Protein AF-A0A5B7KD34-F1 (afdb_monomer_lite)

Radius of gyration: 24.79 Å; chains: 1; bounding box: 54×29×55 Å

Sequence (102 aa):
MGPSKLYMQEKSIIMTLVGEALSNREIGRKLRSEAAVRGIKKAAAVLGTGAAPERKKGTGRKRKTQPRTDKLLEREVKKDPFITAKELKEAQHDVLREVSHI

Foldseek 3Di:
DPPDPDDPVLLVVLVVVVVVVDDLCVNCVVRNHSVNSVVSVVVDVVQDPPGDPPDPPPPDDLPDQDPVLVVVLVVVCVVPVPDDPVNSCVVPVVSCVVNPPD

Secondary structure (DSSP, 8-state):
-------HHHHHHHHHHHHTT--HHHHHHHHS-HHHHHHHHHHHHHH-TT-------------PPPHHHHHHHHHHHHH-TT--HHHHHHHTHHHHTTT---

Organism: Portunus trituberculatus (NCBI:txid210409)

pLDDT: mean 72.68, std 12.76, range [33.22, 88.5]

Structure (mmCIF, N/CA/C/O backbone):
data_AF-A0A5B7KD34-F1
#
_entry.id   AF-A0A5B7KD34-F1
#
loop_
_atom_site.group_PDB
_atom_site.id
_atom_site.type_symbol
_atom_site.label_atom_id
_atom_site.label_alt_id
_atom_site.label_comp_id
_atom_site.label_asym_id
_atom_site.label_entity_id
_atom_site.label_seq_id
_atom_site.pdbx_PDB_ins_code
_atom_site.Cartn_x
_atom_site.Cartn_y
_atom_site.Cartn_z
_atom_site.occupancy
_atom_site.B_iso_or_equiv
_atom_site.auth_seq_id
_atom_site.auth_comp_id
_atom_site.auth_asym_id
_atom_site.auth_atom_id
_atom_site.pdbx_PDB_model_num
ATOM 1 N N . MET A 1 1 ? 6.378 -12.579 -0.944 1.00 35.41 1 MET A N 1
ATOM 2 C CA . MET A 1 1 ? 7.640 -11.815 -1.051 1.00 35.41 1 MET A CA 1
ATOM 3 C C . MET A 1 1 ? 7.317 -10.442 -1.622 1.00 35.41 1 MET A C 1
ATOM 5 O O . MET A 1 1 ? 6.770 -10.379 -2.714 1.00 35.41 1 MET A O 1
ATOM 9 N N . GLY A 1 2 ? 7.533 -9.364 -0.862 1.00 33.22 2 GLY A N 1
ATOM 10 C CA . GLY A 1 2 ? 7.312 -7.999 -1.361 1.00 33.22 2 GLY A CA 1
ATOM 11 C C . GLY A 1 2 ? 8.317 -7.637 -2.463 1.00 33.22 2 GLY A C 1
ATOM 12 O O . GLY A 1 2 ? 9.349 -8.303 -2.563 1.00 33.22 2 GLY A O 1
ATOM 13 N N . PRO A 1 3 ? 8.046 -6.613 -3.293 1.00 49.41 3 PRO A N 1
ATOM 14 C CA . PRO A 1 3 ? 8.988 -6.195 -4.321 1.00 49.41 3 PRO A CA 1
ATOM 15 C C . PRO A 1 3 ? 10.298 -5.795 -3.643 1.00 49.41 3 PRO A C 1
ATOM 17 O O . PRO A 1 3 ? 10.350 -4.826 -2.883 1.00 49.41 3 PRO A O 1
ATOM 20 N N . SER A 1 4 ? 11.352 -6.573 -3.887 1.00 53.09 4 SER A N 1
ATOM 21 C CA . SER A 1 4 ? 12.710 -6.253 -3.466 1.0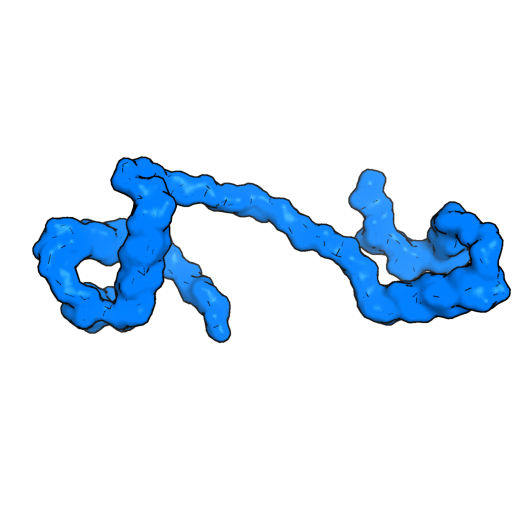0 53.09 4 SER A CA 1
ATOM 22 C C . SER A 1 4 ? 13.021 -4.828 -3.917 1.00 53.09 4 SER A C 1
ATOM 24 O O . SER A 1 4 ? 12.926 -4.527 -5.111 1.00 53.09 4 SER A O 1
ATOM 26 N N . LYS A 1 5 ? 13.331 -3.941 -2.962 1.00 57.03 5 LYS A N 1
ATOM 27 C CA . LYS A 1 5 ? 13.756 -2.561 -3.225 1.00 57.03 5 LYS A CA 1
ATOM 28 C C . LYS A 1 5 ? 15.063 -2.602 -4.022 1.00 57.03 5 LYS A C 1
ATOM 30 O O . LYS A 1 5 ? 16.139 -2.576 -3.445 1.00 57.03 5 LYS A O 1
ATOM 35 N N . LEU A 1 6 ? 14.957 -2.701 -5.343 1.00 62.03 6 LEU A N 1
ATOM 36 C CA . LEU A 1 6 ? 16.068 -2.471 -6.259 1.00 62.03 6 LEU A CA 1
ATOM 37 C C . LEU A 1 6 ? 16.519 -1.021 -6.104 1.00 62.03 6 LEU A C 1
ATOM 39 O O . LEU A 1 6 ? 15.680 -0.106 -6.139 1.00 62.03 6 LEU A O 1
ATOM 43 N N . TYR A 1 7 ? 17.822 -0.830 -5.929 1.00 68.94 7 TYR A N 1
ATOM 44 C CA . TYR A 1 7 ? 18.412 0.498 -5.847 1.00 68.94 7 TYR A CA 1
ATOM 45 C C . TYR A 1 7 ? 18.257 1.202 -7.204 1.00 68.94 7 TYR A C 1
ATOM 47 O O . TYR A 1 7 ? 18.240 0.556 -8.252 1.00 68.94 7 TYR A O 1
ATOM 55 N N . MET A 1 8 ? 18.084 2.528 -7.214 1.00 69.38 8 MET A N 1
ATOM 56 C CA . MET A 1 8 ? 17.804 3.269 -8.458 1.00 69.38 8 MET A CA 1
ATOM 57 C C . MET A 1 8 ? 18.897 3.062 -9.518 1.00 69.38 8 MET A C 1
ATOM 59 O O . MET A 1 8 ? 18.568 2.959 -10.695 1.00 69.38 8 MET A O 1
ATOM 63 N N . GLN A 1 9 ? 20.158 2.915 -9.096 1.00 72.75 9 GLN A N 1
ATOM 64 C CA . GLN A 1 9 ? 21.282 2.640 -9.998 1.00 72.75 9 GLN A CA 1
ATOM 65 C C . GLN A 1 9 ? 21.187 1.257 -10.657 1.00 72.75 9 GLN A C 1
ATOM 67 O O . GLN A 1 9 ? 21.445 1.122 -11.847 1.00 72.75 9 GLN A O 1
ATOM 72 N N . GLU A 1 10 ? 20.756 0.222 -9.926 1.00 72.88 10 GLU A N 1
ATOM 73 C CA . GLU A 1 10 ? 20.569 -1.114 -10.515 1.00 72.88 10 GLU A CA 1
ATOM 74 C C . GLU A 1 10 ? 19.493 -1.072 -11.611 1.00 72.88 10 GLU A C 1
ATOM 76 O O . GLU A 1 10 ? 19.633 -1.700 -12.658 1.00 72.88 10 GLU A O 1
ATOM 81 N N . LYS A 1 11 ? 18.426 -0.289 -11.403 1.00 75.12 11 LYS A N 1
ATOM 82 C CA . LYS A 1 11 ? 17.361 -0.122 -12.401 1.00 75.12 11 LYS A CA 1
ATOM 83 C C . LYS A 1 11 ? 17.843 0.624 -13.642 1.00 75.12 11 LYS A C 1
ATOM 85 O O . LYS A 1 11 ? 17.472 0.218 -14.739 1.00 75.12 11 LYS A O 1
ATOM 90 N N . SER A 1 12 ? 18.645 1.680 -13.488 1.00 75.44 12 SER A N 1
ATOM 91 C CA . SER A 1 12 ? 19.177 2.421 -14.638 1.00 75.44 12 SER A CA 1
ATOM 92 C C . SER A 1 12 ? 20.123 1.557 -15.466 1.00 75.44 12 SER A C 1
ATOM 94 O O . SER A 1 12 ? 19.958 1.502 -16.677 1.00 75.44 12 SER A O 1
ATOM 96 N N . ILE A 1 13 ? 21.022 0.802 -14.823 1.00 80.56 13 ILE A N 1
ATOM 97 C CA . ILE A 1 13 ? 21.939 -0.115 -15.519 1.00 80.56 13 ILE A CA 1
ATOM 98 C C . ILE A 1 13 ? 21.151 -1.175 -16.300 1.00 80.56 13 ILE A C 1
ATOM 100 O O . ILE A 1 13 ? 21.441 -1.420 -17.468 1.00 80.56 13 ILE A O 1
ATOM 104 N N . ILE A 1 14 ? 20.113 -1.768 -15.697 1.00 80.94 14 ILE A N 1
ATOM 105 C CA . ILE A 1 14 ? 19.251 -2.739 -16.390 1.00 80.94 14 ILE A CA 1
ATOM 106 C C . ILE A 1 14 ? 18.600 -2.107 -17.624 1.00 80.94 14 ILE A C 1
ATOM 108 O O . ILE A 1 14 ? 18.570 -2.741 -18.672 1.00 80.94 14 ILE A O 1
ATOM 112 N N . MET A 1 15 ? 18.105 -0.873 -17.532 1.00 79.19 15 MET A N 1
ATOM 113 C CA . MET A 1 15 ? 17.470 -0.193 -18.667 1.00 79.19 15 MET A CA 1
ATOM 114 C C . MET A 1 15 ? 18.465 0.154 -19.784 1.00 79.19 15 MET A C 1
ATOM 116 O O . MET A 1 15 ? 18.110 0.014 -20.952 1.00 79.19 15 MET A O 1
ATOM 120 N N . THR A 1 16 ? 19.708 0.518 -19.452 1.00 82.88 16 THR A N 1
ATOM 121 C CA . THR A 1 16 ? 20.778 0.730 -20.442 1.00 82.88 16 THR A CA 1
ATOM 122 C C . THR A 1 16 ? 21.091 -0.557 -21.204 1.00 82.88 16 THR A C 1
ATOM 124 O O . THR A 1 16 ? 21.032 -0.571 -22.430 1.00 82.88 16 THR A O 1
ATOM 127 N N . LEU A 1 17 ? 21.300 -1.669 -20.491 1.00 81.69 17 LEU A N 1
ATOM 128 C CA . LEU A 1 17 ? 21.583 -2.976 -21.106 1.00 81.69 17 LEU A CA 1
ATOM 129 C C . LEU A 1 17 ? 20.412 -3.485 -21.963 1.00 81.69 17 LEU A C 1
ATOM 131 O O . LEU A 1 17 ? 20.599 -4.211 -22.935 1.00 81.69 17 LEU A O 1
ATOM 135 N N . VAL A 1 18 ? 19.182 -3.106 -21.612 1.00 80.31 18 VAL A N 1
ATOM 136 C CA . VAL A 1 18 ? 17.999 -3.382 -22.434 1.00 80.31 18 VAL A CA 1
ATOM 137 C C . VAL A 1 18 ? 18.005 -2.573 -23.733 1.00 80.31 18 VAL A C 1
ATOM 139 O O . VAL A 1 18 ? 17.605 -3.116 -24.761 1.00 80.31 18 VAL A O 1
ATOM 142 N N . GLY A 1 19 ? 18.451 -1.314 -23.697 1.00 76.56 19 GLY A N 1
ATOM 143 C CA . GLY A 1 19 ? 18.639 -0.479 -24.889 1.00 76.56 19 GLY A CA 1
ATOM 144 C C . GLY A 1 19 ? 19.735 -1.004 -25.820 1.00 76.56 19 GLY A C 1
ATOM 145 O O . GLY A 1 19 ? 19.597 -0.916 -27.034 1.00 76.56 19 GLY A O 1
ATOM 146 N N . GLU A 1 20 ? 20.759 -1.649 -25.261 1.00 83.69 20 GLU A N 1
ATOM 147 C CA . GLU A 1 20 ? 21.822 -2.366 -25.987 1.00 83.69 20 GLU A CA 1
ATOM 148 C C . GLU A 1 20 ? 21.381 -3.744 -26.532 1.00 83.69 20 GLU A C 1
ATOM 150 O O . GLU A 1 20 ? 22.204 -4.527 -27.001 1.00 83.69 20 GLU A O 1
ATOM 155 N N . ALA A 1 21 ? 20.082 -4.062 -26.471 1.00 79.19 21 ALA A N 1
ATOM 156 C CA . ALA A 1 21 ? 19.470 -5.295 -26.977 1.00 79.19 21 ALA A CA 1
ATOM 157 C C . ALA A 1 21 ? 19.960 -6.614 -26.334 1.00 79.19 21 ALA A C 1
ATOM 159 O O . ALA A 1 21 ? 19.741 -7.692 -26.891 1.00 79.19 21 ALA A O 1
ATOM 160 N N . LEU A 1 22 ? 20.546 -6.572 -25.130 1.00 82.88 22 LEU A N 1
ATOM 161 C CA . LEU A 1 22 ? 20.921 -7.785 -24.392 1.00 82.88 22 LEU A CA 1
ATOM 162 C C . LEU A 1 22 ? 19.697 -8.602 -23.953 1.00 82.88 22 LEU A C 1
ATOM 164 O O . LEU A 1 22 ? 18.628 -8.071 -23.615 1.00 82.88 22 LEU A O 1
ATOM 168 N N . SER A 1 23 ? 19.863 -9.926 -23.889 1.00 83.31 23 SER A N 1
ATOM 169 C CA . SER A 1 23 ? 18.778 -10.810 -23.467 1.00 83.31 23 SER A CA 1
ATOM 170 C C . SER A 1 23 ? 18.495 -10.680 -21.964 1.00 83.31 23 SER A C 1
ATOM 172 O O . SER A 1 23 ? 19.389 -10.507 -21.133 1.00 83.31 23 SER A O 1
ATOM 174 N N . ASN A 1 24 ? 17.227 -10.839 -21.567 1.00 81.88 24 ASN A N 1
ATOM 175 C CA . ASN A 1 24 ? 16.831 -10.768 -20.151 1.00 81.88 24 ASN A CA 1
ATOM 176 C C . ASN A 1 24 ? 17.581 -11.792 -19.281 1.00 81.88 24 ASN A C 1
ATOM 178 O O . ASN A 1 24 ? 17.808 -11.551 -18.095 1.00 81.88 24 ASN A O 1
ATOM 182 N N . ARG A 1 25 ? 17.954 -12.935 -19.872 1.00 82.69 25 ARG A N 1
ATOM 183 C CA . ARG A 1 25 ? 18.696 -14.008 -19.209 1.00 82.69 25 ARG A CA 1
ATOM 184 C C . A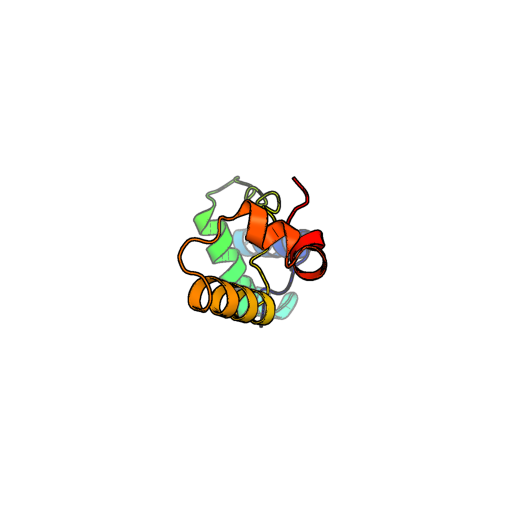RG A 1 25 ? 20.137 -13.593 -18.918 1.00 82.69 25 ARG A C 1
ATOM 186 O O . ARG A 1 25 ? 20.627 -13.854 -17.823 1.00 82.69 25 ARG A O 1
ATOM 193 N N . GLU A 1 26 ? 20.796 -12.920 -19.857 1.00 82.75 26 GLU A N 1
ATOM 194 C CA . GLU A 1 26 ? 22.165 -12.416 -19.685 1.00 82.75 26 GLU A CA 1
ATOM 195 C C . GLU A 1 26 ? 22.224 -11.264 -18.684 1.00 82.75 26 GLU A C 1
ATOM 197 O O . GLU A 1 26 ? 23.058 -11.280 -17.780 1.00 82.75 26 GLU A O 1
ATOM 202 N N . ILE A 1 27 ? 21.294 -10.310 -18.780 1.00 83.25 27 ILE A N 1
ATOM 203 C CA . ILE A 1 27 ? 21.173 -9.205 -17.815 1.00 83.25 27 ILE A CA 1
ATOM 204 C C . ILE A 1 27 ? 20.867 -9.763 -16.419 1.00 83.25 27 ILE A C 1
ATOM 206 O O . ILE A 1 27 ? 21.468 -9.353 -15.426 1.00 83.25 27 ILE A O 1
ATOM 210 N N . GLY A 1 28 ? 19.966 -10.748 -16.349 1.00 81.31 28 GLY A N 1
ATOM 211 C CA . GLY A 1 28 ? 19.637 -11.465 -15.124 1.00 81.31 28 GLY A CA 1
ATOM 212 C C . GLY A 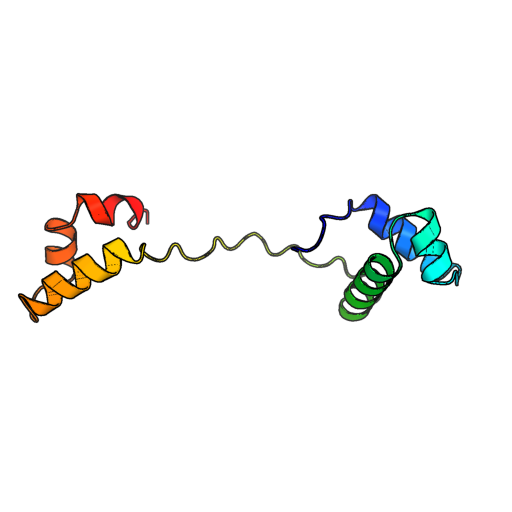1 28 ? 20.869 -12.111 -14.496 1.00 81.31 28 GLY A C 1
ATOM 213 O O . GLY A 1 28 ? 21.112 -11.880 -13.321 1.00 81.31 28 GLY A O 1
ATOM 214 N N . ARG A 1 29 ? 21.682 -12.839 -15.275 1.00 82.81 29 ARG A N 1
ATOM 215 C CA . ARG A 1 29 ? 22.931 -13.456 -14.790 1.00 82.81 29 ARG A CA 1
ATOM 216 C C . ARG A 1 29 ? 23.963 -12.437 -14.304 1.00 82.81 29 ARG A C 1
ATOM 218 O O . ARG A 1 29 ? 24.655 -12.723 -13.337 1.00 82.81 29 ARG A O 1
ATOM 225 N N . LYS A 1 30 ? 24.082 -11.284 -14.969 1.00 78.62 30 LYS A N 1
ATOM 226 C CA . LYS A 1 30 ? 25.085 -10.258 -14.631 1.00 78.62 30 LYS A CA 1
ATOM 227 C C . LYS A 1 30 ? 24.726 -9.435 -13.395 1.00 78.62 30 LYS A C 1
ATOM 229 O O . LYS A 1 30 ? 25.627 -8.972 -12.709 1.00 78.62 30 LYS A O 1
ATOM 234 N N . LEU A 1 31 ? 23.436 -9.219 -13.134 1.00 76.12 31 LEU A N 1
ATOM 235 C CA . LEU A 1 31 ? 22.998 -8.267 -12.107 1.00 76.12 31 LEU A CA 1
ATOM 236 C C . LEU A 1 31 ? 22.146 -8.900 -11.006 1.00 76.12 31 LEU A C 1
ATOM 238 O O . LEU A 1 31 ? 22.366 -8.623 -9.831 1.00 76.12 31 LEU A O 1
ATOM 242 N N . ARG A 1 32 ? 21.139 -9.707 -11.361 1.00 74.00 32 ARG A N 1
ATOM 243 C CA . ARG A 1 32 ? 20.113 -10.198 -10.423 1.00 74.00 32 ARG A CA 1
ATOM 244 C C . ARG A 1 32 ? 19.516 -11.528 -10.895 1.00 74.00 32 ARG A C 1
ATOM 246 O O . ARG A 1 32 ? 20.086 -12.594 -10.713 1.00 74.00 32 ARG A O 1
ATOM 253 N N . SER A 1 33 ? 18.307 -11.465 -11.444 1.00 81.06 33 SER A N 1
ATOM 254 C CA . SER A 1 33 ? 17.508 -12.596 -11.881 1.00 81.06 33 SER A CA 1
ATOM 255 C C . SER A 1 33 ? 16.659 -12.161 -13.063 1.00 81.06 33 SER A C 1
ATOM 257 O O . SER A 1 33 ? 16.274 -10.995 -13.187 1.00 81.06 33 SER A O 1
ATOM 259 N N . GLU A 1 34 ? 16.335 -13.108 -13.934 1.00 82.06 34 GLU A N 1
ATOM 260 C CA . GLU A 1 34 ? 15.531 -12.829 -15.122 1.00 82.06 34 GLU A CA 1
ATOM 261 C C . GLU A 1 34 ? 14.146 -12.259 -14.763 1.00 82.06 34 GLU A C 1
ATOM 263 O O . GLU A 1 34 ? 13.651 -11.337 -15.414 1.00 82.06 34 GLU A O 1
ATOM 268 N N . ALA A 1 35 ? 13.540 -12.756 -13.680 1.00 80.81 35 ALA A N 1
ATOM 269 C CA . ALA A 1 35 ? 12.250 -12.279 -13.188 1.00 80.81 35 ALA A CA 1
ATOM 270 C C . ALA A 1 35 ? 12.294 -10.798 -12.771 1.00 80.81 35 ALA A C 1
ATOM 272 O O . ALA A 1 35 ? 11.360 -10.048 -13.064 1.00 80.81 35 ALA A O 1
ATOM 273 N N . ALA A 1 36 ? 13.389 -10.353 -12.143 1.00 79.12 36 ALA A N 1
ATOM 274 C CA . ALA A 1 36 ? 13.572 -8.953 -11.768 1.00 79.12 36 ALA A CA 1
ATOM 275 C C . ALA A 1 36 ? 13.687 -8.046 -13.004 1.00 79.12 36 ALA A C 1
ATOM 277 O O . ALA A 1 36 ? 13.032 -7.004 -13.063 1.00 79.12 36 ALA A O 1
ATOM 278 N N . VAL A 1 37 ? 14.443 -8.471 -14.022 1.00 81.75 37 VAL A N 1
ATOM 279 C CA . VAL A 1 37 ? 14.589 -7.739 -15.293 1.00 81.75 37 VAL A CA 1
ATOM 280 C C . VAL A 1 37 ? 13.242 -7.607 -16.010 1.00 81.75 37 VAL A C 1
ATOM 282 O O . VAL A 1 37 ? 12.869 -6.509 -16.426 1.00 81.75 37 VAL A O 1
ATOM 285 N N . ARG A 1 38 ? 12.461 -8.696 -16.091 1.00 81.69 38 ARG A N 1
ATOM 286 C CA . ARG A 1 38 ? 11.100 -8.672 -16.661 1.00 81.69 38 ARG A CA 1
ATOM 287 C C . ARG A 1 38 ? 10.181 -7.710 -15.900 1.00 81.69 38 ARG A C 1
ATOM 289 O O . ARG A 1 38 ? 9.432 -6.964 -16.528 1.00 81.69 38 ARG A O 1
ATOM 296 N N . GLY A 1 39 ? 10.255 -7.695 -14.567 1.00 80.31 39 GLY A N 1
ATOM 297 C CA . GLY A 1 39 ? 9.486 -6.774 -13.726 1.00 80.31 39 GLY A CA 1
ATOM 298 C C . GLY A 1 39 ? 9.821 -5.302 -13.983 1.00 80.31 39 GLY A C 1
ATOM 299 O O . GLY A 1 39 ? 8.913 -4.480 -14.099 1.00 80.31 39 GLY A O 1
ATOM 300 N N . ILE A 1 40 ? 11.108 -4.976 -14.139 1.00 79.75 40 ILE A N 1
ATOM 301 C CA . ILE A 1 40 ? 11.571 -3.613 -14.450 1.00 79.75 40 ILE A CA 1
ATOM 302 C C . ILE A 1 40 ? 11.129 -3.193 -15.853 1.00 79.75 40 ILE A C 1
ATOM 304 O O . ILE A 1 40 ? 10.558 -2.115 -15.995 1.00 79.75 40 ILE A O 1
ATOM 308 N N . LYS A 1 41 ? 11.307 -4.053 -16.867 1.00 78.44 41 LYS A N 1
ATOM 309 C CA . LYS A 1 41 ? 10.825 -3.797 -18.237 1.00 78.44 41 LYS A CA 1
ATOM 310 C C . LYS A 1 41 ? 9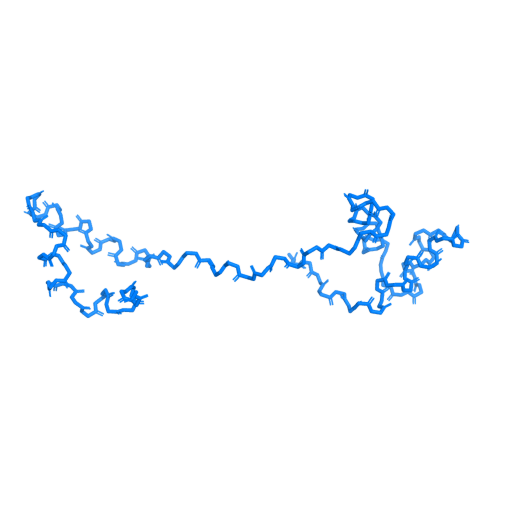.333 -3.487 -18.263 1.00 78.44 41 LYS A C 1
ATOM 312 O O . LYS A 1 41 ? 8.913 -2.516 -18.882 1.00 78.44 41 LYS A O 1
ATOM 317 N N . LYS A 1 42 ? 8.533 -4.297 -17.566 1.00 81.12 42 LYS A N 1
ATOM 318 C CA . LYS A 1 42 ? 7.078 -4.126 -17.512 1.00 81.12 42 LYS A CA 1
ATOM 319 C C . LYS A 1 42 ? 6.692 -2.823 -16.811 1.00 81.12 42 LYS A C 1
ATOM 321 O O . LYS A 1 42 ? 5.814 -2.119 -17.291 1.00 81.12 42 LYS A O 1
ATOM 326 N N . ALA A 1 43 ? 7.373 -2.480 -15.717 1.00 73.75 43 ALA A N 1
ATOM 327 C CA . ALA A 1 43 ? 7.161 -1.213 -15.025 1.00 73.75 43 ALA A CA 1
ATOM 328 C C . ALA A 1 43 ? 7.532 -0.005 -15.902 1.00 73.75 43 ALA A C 1
ATOM 330 O O . ALA A 1 43 ? 6.804 0.980 -15.907 1.00 73.75 43 ALA A O 1
ATOM 331 N N . ALA A 1 44 ? 8.623 -0.089 -16.666 1.00 72.00 44 ALA A N 1
ATOM 332 C CA . ALA A 1 44 ? 9.039 0.970 -17.577 1.00 72.00 44 ALA A CA 1
ATOM 333 C C . ALA A 1 44 ? 8.105 1.131 -18.785 1.00 72.00 44 ALA A C 1
ATOM 335 O O . ALA A 1 44 ? 7.801 2.254 -19.171 1.00 72.00 44 ALA A O 1
ATOM 336 N N . ALA A 1 45 ? 7.600 0.027 -19.345 1.00 72.50 45 ALA A N 1
ATOM 337 C CA . ALA A 1 45 ? 6.645 0.062 -20.453 1.00 72.50 45 ALA A CA 1
ATOM 338 C C . ALA A 1 45 ? 5.335 0.776 -20.077 1.00 72.50 45 ALA A C 1
ATOM 340 O O . ALA A 1 45 ? 4.755 1.473 -20.900 1.00 72.50 45 ALA A O 1
ATOM 341 N N . VAL A 1 46 ? 4.894 0.641 -18.821 1.00 70.94 46 VAL A N 1
ATOM 342 C CA . VAL A 1 46 ? 3.696 1.319 -18.296 1.00 70.94 46 VAL A CA 1
ATOM 343 C C . VAL A 1 46 ? 3.902 2.831 -18.136 1.00 70.94 46 VAL A C 1
ATOM 345 O O . VAL A 1 46 ? 2.930 3.577 -18.157 1.00 70.94 46 VAL A O 1
ATOM 348 N N . LEU A 1 47 ? 5.144 3.293 -17.973 1.00 63.38 47 LEU A N 1
ATOM 349 C CA . LEU A 1 47 ? 5.452 4.699 -17.695 1.00 63.38 47 LEU A CA 1
ATOM 350 C C . LEU A 1 47 ? 5.647 5.545 -18.962 1.00 63.38 47 LEU A C 1
ATOM 352 O O . LEU A 1 47 ? 5.481 6.756 -18.901 1.00 63.38 47 LEU A O 1
ATOM 356 N N . GLY A 1 48 ? 5.935 4.932 -20.112 1.00 57.44 48 GLY A N 1
ATOM 357 C CA . GLY A 1 48 ? 6.306 5.659 -21.328 1.00 57.44 48 GLY A CA 1
ATOM 358 C C . GLY A 1 48 ? 7.757 6.159 -21.288 1.00 57.44 48 GLY A C 1
ATOM 359 O O . GLY A 1 48 ? 8.369 6.316 -20.228 1.00 57.44 48 GLY A O 1
ATOM 360 N N . THR A 1 49 ? 8.354 6.367 -22.462 1.00 56.97 49 THR A N 1
ATOM 361 C CA . THR A 1 49 ? 9.746 6.823 -22.595 1.00 56.97 49 THR A CA 1
ATOM 362 C C . THR A 1 49 ? 9.928 8.206 -21.966 1.00 56.97 49 THR A C 1
ATOM 364 O O . THR A 1 49 ? 9.352 9.179 -22.439 1.00 56.97 49 THR A O 1
ATOM 367 N N . GLY A 1 50 ? 10.742 8.291 -20.907 1.00 55.66 50 GLY A N 1
ATOM 368 C CA . GLY A 1 50 ? 11.122 9.552 -20.254 1.00 55.66 50 GLY A CA 1
ATOM 369 C C . GLY A 1 50 ? 10.337 9.916 -18.988 1.00 55.66 50 GLY A C 1
ATOM 370 O O . GLY A 1 50 ? 10.707 10.876 -18.316 1.00 55.66 50 GLY A O 1
ATOM 371 N N . ALA A 1 51 ? 9.309 9.155 -18.604 1.00 57.00 51 ALA A N 1
ATOM 372 C CA . ALA A 1 51 ? 8.551 9.454 -17.392 1.00 57.00 51 ALA A CA 1
ATOM 373 C C . ALA A 1 51 ? 9.172 8.781 -16.157 1.00 57.00 51 ALA A C 1
ATOM 375 O O . ALA A 1 51 ? 9.199 7.553 -16.024 1.00 57.00 51 ALA A O 1
ATOM 376 N N . ALA A 1 52 ? 9.648 9.588 -15.207 1.00 56.94 52 ALA A N 1
ATOM 377 C CA . ALA A 1 52 ? 9.922 9.101 -13.863 1.00 56.94 52 ALA A CA 1
ATOM 378 C C . ALA A 1 52 ? 8.577 8.835 -13.161 1.00 56.94 52 ALA A C 1
ATOM 380 O O . ALA A 1 52 ? 7.731 9.729 -13.134 1.00 56.94 52 ALA A O 1
ATOM 381 N N . PRO A 1 53 ? 8.349 7.641 -12.577 1.00 59.25 53 PRO A N 1
ATOM 382 C CA . PRO A 1 53 ? 7.118 7.392 -11.848 1.00 59.25 53 PRO A CA 1
ATOM 383 C C . PRO A 1 53 ? 7.056 8.356 -10.672 1.00 59.25 53 PRO A C 1
ATOM 385 O O . PRO A 1 53 ? 7.967 8.362 -9.835 1.00 59.25 53 PRO A O 1
ATOM 388 N N . GLU A 1 54 ? 5.973 9.128 -10.575 1.00 61.94 54 GLU A N 1
ATOM 389 C CA . GLU A 1 54 ? 5.675 9.855 -9.351 1.00 61.94 54 GLU A CA 1
ATOM 390 C C . GLU A 1 54 ? 5.667 8.841 -8.207 1.00 61.94 54 GLU A C 1
ATOM 392 O O . GLU A 1 54 ? 4.840 7.923 -8.134 1.00 61.94 54 GLU A O 1
ATOM 397 N N . ARG A 1 55 ? 6.644 8.966 -7.305 1.00 61.78 55 ARG A N 1
ATOM 398 C CA . ARG A 1 55 ? 6.585 8.246 -6.041 1.00 61.78 55 ARG A CA 1
ATOM 399 C C . ARG A 1 55 ? 5.321 8.745 -5.371 1.00 61.78 55 ARG A C 1
ATOM 401 O O . ARG A 1 55 ? 5.275 9.916 -5.004 1.00 61.78 55 ARG A O 1
ATOM 408 N N . LYS A 1 56 ? 4.321 7.873 -5.198 1.00 60.72 56 LYS A N 1
ATOM 409 C CA . LYS A 1 56 ? 3.189 8.170 -4.315 1.00 60.72 56 LYS A CA 1
ATOM 410 C C . LYS A 1 56 ? 3.778 8.726 -3.020 1.00 60.72 56 LYS A C 1
ATOM 412 O O . LYS A 1 56 ? 4.419 7.976 -2.279 1.00 60.72 56 LYS A O 1
ATOM 417 N N . LYS A 1 57 ? 3.602 10.034 -2.773 1.00 57.47 57 LYS A N 1
ATOM 418 C CA . LYS A 1 57 ? 3.801 10.614 -1.442 1.00 57.47 57 LYS A CA 1
ATOM 419 C C . LYS A 1 57 ? 2.969 9.733 -0.538 1.00 57.47 57 LYS A C 1
ATOM 421 O O . LYS A 1 57 ? 1.788 9.552 -0.823 1.00 57.47 57 LYS A O 1
ATOM 426 N N . GLY A 1 58 ? 3.614 9.071 0.419 1.00 51.84 58 GLY A N 1
ATOM 427 C CA . GLY A 1 58 ? 2.977 8.041 1.221 1.00 51.84 58 GLY A CA 1
ATOM 428 C C . GLY A 1 58 ? 1.722 8.609 1.859 1.00 51.84 58 GLY A C 1
ATOM 429 O O . GLY A 1 58 ? 1.799 9.282 2.879 1.00 51.84 58 GLY A O 1
ATOM 430 N N . THR A 1 59 ? 0.564 8.359 1.255 1.00 52.75 59 THR A N 1
ATOM 431 C CA . THR A 1 59 ? -0.707 8.558 1.918 1.00 52.75 59 THR A CA 1
ATOM 432 C C . THR A 1 59 ? -0.744 7.443 2.937 1.00 52.75 59 THR A C 1
ATOM 434 O O . THR A 1 59 ? -0.896 6.268 2.594 1.00 52.75 59 THR A O 1
ATOM 437 N N . GLY A 1 60 ? -0.435 7.804 4.185 1.00 57.31 60 GLY A N 1
ATOM 438 C CA . GLY A 1 60 ? -0.458 6.877 5.301 1.00 57.31 60 GLY A CA 1
ATOM 439 C C . GLY A 1 60 ? -1.727 6.040 5.213 1.00 57.31 60 GLY A C 1
ATOM 440 O O . GLY A 1 60 ? -2.812 6.559 4.938 1.00 57.31 60 GLY A O 1
ATOM 441 N N . ARG A 1 61 ? -1.584 4.723 5.373 1.00 52.25 61 ARG A N 1
ATOM 442 C CA . ARG A 1 61 ? -2.735 3.826 5.456 1.00 52.25 61 ARG A CA 1
ATOM 443 C C . ARG A 1 61 ? -3.679 4.426 6.495 1.00 52.25 61 ARG A C 1
ATOM 445 O O . ARG A 1 61 ? -3.230 4.666 7.614 1.00 52.25 61 ARG A O 1
ATOM 452 N N . LYS A 1 62 ? -4.946 4.682 6.130 1.00 59.81 62 LYS A N 1
ATOM 453 C CA . LYS A 1 62 ? -5.975 5.090 7.100 1.00 59.81 62 LYS A CA 1
ATOM 454 C C . LYS A 1 62 ? -5.835 4.157 8.301 1.00 59.81 62 LYS A C 1
ATOM 456 O O . LYS A 1 62 ? -5.937 2.938 8.120 1.00 59.81 62 LYS A O 1
ATOM 461 N N . ARG A 1 63 ? -5.496 4.707 9.472 1.00 64.50 63 ARG A N 1
ATOM 462 C CA . ARG A 1 63 ? -5.381 3.933 10.708 1.00 64.50 63 ARG A CA 1
ATOM 463 C C . ARG A 1 63 ? -6.793 3.484 11.043 1.00 64.50 63 ARG A C 1
ATOM 465 O O . ARG A 1 63 ? -7.571 4.236 11.612 1.00 64.50 63 ARG A O 1
ATOM 472 N N . LYS A 1 64 ? -7.160 2.300 10.558 1.00 68.31 64 LYS A N 1
ATOM 473 C CA . LYS A 1 64 ? -8.356 1.628 11.042 1.00 68.31 64 LYS A CA 1
ATOM 474 C C . LYS A 1 64 ? -8.133 1.348 12.525 1.00 68.31 64 LYS A C 1
ATOM 476 O O . LYS A 1 64 ? -7.000 1.092 12.941 1.00 68.31 64 LYS A O 1
ATOM 481 N N . THR A 1 65 ? -9.206 1.414 13.288 1.00 68.31 65 THR A N 1
ATOM 482 C CA . THR A 1 65 ? -9.276 0.854 14.633 1.00 68.31 65 THR A CA 1
ATOM 483 C C . THR A 1 65 ? -8.819 -0.609 14.607 1.00 68.31 65 THR A C 1
ATOM 485 O O . THR A 1 65 ? -8.903 -1.304 13.588 1.00 68.31 65 THR A O 1
ATOM 488 N N . GLN A 1 66 ? -8.233 -1.068 15.711 1.00 76.06 66 GLN A N 1
ATOM 489 C CA . GLN A 1 66 ? -7.845 -2.469 15.842 1.00 76.06 66 GLN A CA 1
ATOM 490 C C . GLN A 1 66 ? -9.114 -3.329 15.970 1.00 76.06 66 GLN A C 1
ATOM 492 O O . GLN A 1 66 ? -10.072 -2.883 16.600 1.00 76.06 66 GLN A O 1
ATOM 497 N N . PRO A 1 67 ? -9.118 -4.594 15.505 1.00 79.00 67 PRO A N 1
ATOM 498 C CA . PRO A 1 67 ? -10.287 -5.474 15.627 1.00 79.00 67 PRO A CA 1
ATOM 499 C C . PRO A 1 67 ? -10.803 -5.642 17.066 1.00 79.00 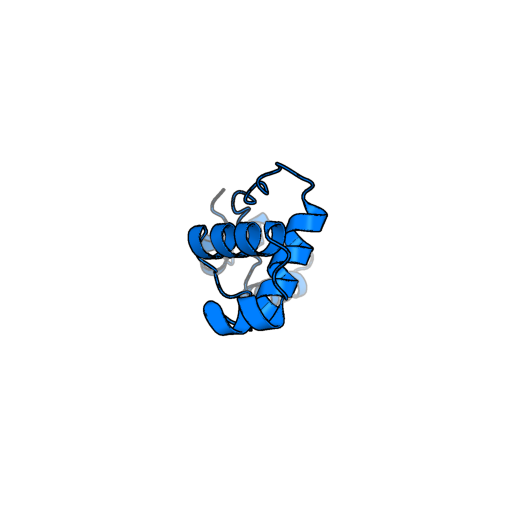67 PRO A C 1
ATOM 501 O O . PRO A 1 67 ? -11.975 -5.931 17.289 1.00 79.00 67 PRO A O 1
ATOM 504 N N . ARG A 1 68 ? -9.923 -5.480 18.064 1.00 79.50 68 ARG A N 1
ATOM 505 C CA . ARG A 1 68 ? -10.298 -5.491 19.484 1.00 79.50 68 ARG A CA 1
ATOM 506 C C . ARG A 1 68 ? -11.123 -4.260 19.867 1.00 79.50 68 ARG A C 1
ATOM 508 O O . ARG A 1 68 ? -12.095 -4.410 20.598 1.00 79.50 68 ARG A O 1
ATOM 515 N N . THR A 1 69 ? -10.741 -3.087 19.371 1.00 79.56 69 THR A N 1
ATOM 516 C CA . THR A 1 69 ? -11.459 -1.824 19.574 1.00 79.56 69 THR A CA 1
ATOM 517 C C . THR A 1 69 ? -12.834 -1.883 18.920 1.00 79.56 69 THR A C 1
ATOM 519 O O . THR A 1 69 ? -13.821 -1.571 19.575 1.00 79.56 69 THR A O 1
ATOM 522 N N . ASP A 1 70 ? -12.919 -2.393 17.689 1.00 82.00 70 ASP A N 1
ATOM 523 C CA . ASP A 1 70 ? -14.196 -2.538 16.976 1.00 8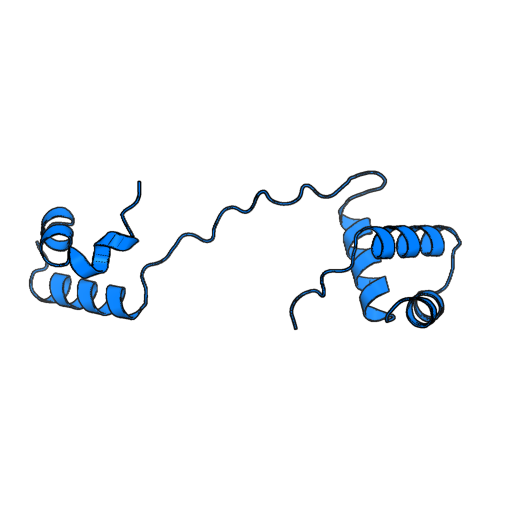2.00 70 ASP A CA 1
ATOM 524 C C . ASP A 1 70 ? -15.183 -3.416 17.755 1.00 82.00 70 ASP A C 1
ATOM 526 O O . ASP A 1 70 ? -16.325 -3.027 17.978 1.00 82.00 70 ASP A O 1
ATOM 530 N N . LYS A 1 71 ? -14.721 -4.560 18.277 1.00 85.06 71 LYS A N 1
ATOM 531 C CA . LYS A 1 71 ? -15.554 -5.453 19.101 1.00 85.06 71 LYS A CA 1
ATOM 532 C C . LYS A 1 71 ? -16.030 -4.819 20.408 1.00 85.06 71 LYS A C 1
ATOM 534 O O . LYS A 1 71 ? -17.066 -5.234 20.925 1.00 85.06 71 LYS A O 1
ATOM 539 N N . LEU A 1 72 ? -15.266 -3.893 20.987 1.00 84.19 72 LEU A N 1
ATOM 540 C CA . LEU A 1 72 ? -15.676 -3.174 22.195 1.00 84.19 72 LEU A CA 1
ATOM 541 C C . LEU A 1 72 ? -16.773 -2.161 21.862 1.00 84.19 72 LEU A C 1
ATOM 543 O O . LEU A 1 72 ? -17.826 -2.203 22.491 1.00 84.19 72 LEU A O 1
ATOM 547 N N . LEU A 1 73 ? -16.575 -1.358 20.814 1.00 83.69 73 LEU A N 1
ATOM 548 C CA . LEU A 1 73 ? -17.567 -0.385 20.349 1.00 83.69 73 LEU A CA 1
ATOM 549 C C . LEU A 1 73 ? -18.878 -1.062 19.936 1.00 83.69 73 LEU A C 1
ATOM 551 O O . LEU A 1 73 ? -19.956 -0.630 20.333 1.00 83.69 73 LEU A O 1
ATOM 555 N N . GLU A 1 74 ? -18.801 -2.181 19.212 1.00 85.94 74 GLU A N 1
ATOM 556 C CA . GLU A 1 74 ? -19.985 -2.966 18.849 1.00 85.94 74 GLU A CA 1
ATOM 557 C C . GLU A 1 74 ? -20.764 -3.461 20.072 1.00 85.94 74 GLU A C 1
ATOM 559 O O . GLU A 1 74 ? -21.989 -3.560 20.023 1.00 85.94 74 GLU A O 1
ATOM 564 N N . ARG A 1 75 ? -20.082 -3.804 21.172 1.00 86.88 75 ARG A N 1
ATOM 565 C CA . ARG A 1 75 ? -20.750 -4.246 22.404 1.00 86.88 75 ARG A CA 1
ATOM 566 C C . ARG A 1 75 ? -21.460 -3.100 23.105 1.00 86.88 75 ARG A C 1
ATOM 568 O O . ARG A 1 75 ? -22.519 -3.338 23.671 1.00 86.88 75 ARG A O 1
ATOM 575 N N . GLU A 1 76 ? -20.891 -1.904 23.095 1.00 84.38 76 GLU A N 1
ATOM 576 C CA . GLU A 1 76 ? -21.510 -0.732 23.720 1.00 84.38 76 GLU A CA 1
ATOM 577 C C . GLU A 1 76 ? -22.739 -0.272 22.949 1.00 84.38 76 GLU A C 1
ATOM 579 O O . GLU A 1 76 ? -23.802 -0.148 23.545 1.00 84.38 76 GLU A O 1
ATOM 584 N N . VAL A 1 77 ? -22.641 -0.183 21.621 1.00 85.44 77 VAL A N 1
ATOM 585 C CA . VAL A 1 77 ? -23.791 0.129 20.754 1.00 85.44 77 VAL A CA 1
ATOM 586 C C . VAL A 1 77 ? -24.887 -0.938 20.863 1.00 85.44 77 VAL A C 1
ATOM 588 O O . VAL A 1 77 ? -26.072 -0.639 20.771 1.00 85.44 77 VAL A O 1
ATOM 591 N N . LYS A 1 78 ? -24.526 -2.208 21.090 1.00 88.12 78 LYS A N 1
ATOM 592 C CA . LYS A 1 78 ? -25.518 -3.266 21.344 1.00 88.12 78 LYS A CA 1
ATOM 593 C C . LYS A 1 78 ? -26.196 -3.156 22.709 1.00 88.12 78 LYS A C 1
ATOM 595 O O . LYS A 1 78 ? -27.312 -3.648 22.846 1.00 88.12 78 LYS A O 1
ATOM 600 N N . LYS A 1 79 ? -25.523 -2.593 23.715 1.00 88.19 79 LYS A N 1
ATOM 601 C CA . LYS A 1 79 ? -26.095 -2.384 25.054 1.00 88.19 79 LYS A CA 1
ATOM 602 C C . LYS A 1 79 ? -27.017 -1.172 25.076 1.00 88.19 79 LYS A C 1
ATOM 604 O O . LYS A 1 79 ? -28.082 -1.253 25.675 1.00 88.19 79 LYS A O 1
ATOM 609 N N . ASP A 1 80 ? -26.607 -0.096 24.417 1.00 87.38 80 ASP A N 1
ATOM 610 C CA . ASP A 1 80 ? -27.406 1.108 24.242 1.00 87.38 80 ASP A CA 1
ATOM 611 C C . ASP A 1 80 ? -27.389 1.533 22.765 1.00 87.38 80 ASP A C 1
ATOM 613 O O . ASP A 1 80 ? -26.419 2.138 22.303 1.00 87.38 80 ASP A O 1
ATOM 617 N N . PRO A 1 81 ? -28.451 1.219 22.004 1.00 85.81 81 PRO A N 1
ATOM 618 C CA . PRO A 1 81 ? -28.546 1.576 20.591 1.00 85.81 81 PRO A CA 1
ATOM 619 C C . PRO A 1 81 ? -28.642 3.082 20.324 1.00 85.81 81 PRO A C 1
ATOM 621 O O . PRO A 1 81 ? -28.451 3.497 19.180 1.00 85.81 81 PRO A O 1
ATOM 624 N N . PHE A 1 82 ? -28.967 3.890 21.338 1.00 88.50 82 PHE A N 1
ATOM 625 C CA . PHE A 1 82 ? -29.153 5.336 21.204 1.00 88.50 82 PHE A CA 1
ATOM 626 C C . PHE A 1 82 ? -27.925 6.139 21.624 1.00 88.50 82 PHE A C 1
ATOM 628 O O . PHE A 1 82 ? -27.926 7.363 21.475 1.00 88.50 82 PHE A O 1
ATOM 635 N N . ILE A 1 83 ? -26.875 5.464 22.100 1.00 86.38 83 ILE A N 1
ATOM 636 C CA . ILE A 1 83 ? -25.644 6.118 22.519 1.00 86.38 83 ILE A CA 1
ATOM 637 C C . ILE A 1 83 ? -25.047 6.936 21.372 1.00 86.38 83 ILE A C 1
ATOM 639 O O . ILE A 1 83 ? -24.897 6.482 20.230 1.00 86.38 83 ILE A O 1
ATOM 643 N N . THR A 1 84 ? -24.690 8.178 21.670 1.00 85.38 84 THR A N 1
ATOM 644 C CA . THR A 1 84 ? -24.084 9.056 20.677 1.00 85.38 84 THR A CA 1
ATOM 645 C C . THR A 1 84 ? -22.591 8.772 20.538 1.00 85.38 84 THR A C 1
ATOM 647 O O . THR A 1 84 ? -21.907 8.308 21.450 1.00 85.38 84 THR A O 1
ATOM 650 N N . ALA A 1 85 ? -22.021 9.121 19.384 1.00 81.19 85 ALA A N 1
ATOM 651 C CA . ALA A 1 85 ? -20.585 8.966 19.153 1.00 81.19 85 ALA A CA 1
ATOM 652 C C . ALA A 1 85 ? -19.711 9.798 20.117 1.00 81.19 85 ALA A C 1
ATOM 654 O O . ALA A 1 85 ? -18.527 9.498 20.269 1.00 81.19 85 ALA A O 1
ATOM 655 N N . LYS A 1 86 ? -20.263 10.856 20.734 1.00 83.00 86 LYS A N 1
ATOM 656 C CA . LYS A 1 86 ? -19.566 11.651 21.757 1.00 83.00 86 LYS A CA 1
ATOM 657 C C . LYS A 1 86 ? -19.491 10.887 23.076 1.00 83.00 86 LYS A C 1
ATOM 659 O O . LYS A 1 86 ? -18.398 10.712 23.597 1.00 83.00 86 LYS A O 1
ATOM 664 N N . GLU A 1 87 ? -20.615 10.345 23.526 1.00 82.56 87 GLU A N 1
ATOM 665 C CA . GLU A 1 87 ? -20.698 9.548 24.756 1.00 82.56 87 GLU A CA 1
ATOM 666 C C . GLU A 1 87 ? -19.847 8.274 24.662 1.00 82.56 87 GLU A C 1
ATOM 668 O O . GLU A 1 87 ? -19.109 7.961 25.589 1.00 82.56 87 GLU A O 1
ATOM 673 N N . LEU A 1 88 ? -19.838 7.593 23.507 1.00 83.00 88 LEU A N 1
ATOM 674 C CA . LEU A 1 88 ? -18.937 6.455 23.258 1.00 83.00 88 LEU A CA 1
ATOM 675 C C . LEU A 1 88 ? -17.455 6.836 23.361 1.00 83.00 88 LEU A C 1
ATOM 677 O O . LEU A 1 88 ? -16.635 6.062 23.853 1.00 83.00 88 LEU A O 1
ATOM 681 N N . LYS A 1 89 ? -17.089 8.030 22.882 1.00 80.75 89 LYS A N 1
ATOM 682 C CA . LYS A 1 89 ? -15.709 8.524 22.970 1.00 80.75 89 LYS A CA 1
ATOM 683 C C . LYS A 1 89 ? -15.301 8.856 24.395 1.00 80.75 89 LYS A C 1
ATOM 685 O O . LYS A 1 89 ? -14.150 8.622 24.743 1.00 80.75 89 LYS A O 1
ATOM 690 N N . GLU A 1 90 ? -16.214 9.394 25.190 1.00 81.56 90 GLU A N 1
ATOM 691 C CA . GLU A 1 90 ? -15.976 9.686 26.603 1.00 81.56 90 GLU A CA 1
ATOM 692 C C . GLU A 1 90 ? -15.890 8.393 27.424 1.00 81.56 90 GLU A C 1
ATOM 694 O O . GLU A 1 90 ? -14.956 8.227 28.206 1.00 81.56 90 GLU A O 1
ATOM 699 N N . ALA A 1 91 ? -16.785 7.431 27.176 1.00 79.25 91 ALA A N 1
ATOM 700 C CA . ALA A 1 91 ? -16.805 6.138 27.861 1.00 79.25 91 ALA A CA 1
ATOM 701 C C . ALA A 1 91 ? -15.573 5.268 27.549 1.00 79.25 91 ALA A C 1
ATOM 703 O O . ALA A 1 91 ? -15.060 4.580 28.431 1.00 79.25 91 ALA A O 1
ATOM 704 N N . GLN A 1 92 ? -15.077 5.314 26.307 1.00 78.25 92 GLN A N 1
ATOM 705 C CA . GLN A 1 92 ? -13.914 4.544 25.841 1.00 78.25 92 GLN A CA 1
ATOM 706 C C . GLN A 1 92 ? -12.727 5.442 25.475 1.00 78.25 92 GLN A C 1
ATOM 708 O O . GLN A 1 92 ? -11.989 5.166 24.520 1.00 78.25 92 GLN A O 1
ATOM 713 N N . HIS A 1 93 ? -12.523 6.514 26.246 1.00 74.56 93 HIS A N 1
ATOM 714 C CA . HIS A 1 93 ? -11.480 7.508 25.989 1.00 74.56 93 HIS A CA 1
ATOM 715 C C . HIS A 1 93 ? -10.084 6.876 25.882 1.00 74.56 93 HIS A C 1
ATOM 717 O O . HIS A 1 93 ? -9.353 7.154 24.933 1.00 74.56 93 HIS A O 1
ATOM 723 N N . ASP A 1 94 ? -9.737 5.948 26.778 1.00 73.56 94 ASP A N 1
ATOM 724 C CA . ASP A 1 94 ? -8.421 5.293 26.791 1.00 73.56 94 ASP A CA 1
ATOM 725 C C . ASP A 1 94 ? -8.155 4.433 25.548 1.00 73.56 94 ASP A C 1
ATOM 727 O O . ASP A 1 94 ? -7.021 4.344 25.077 1.00 73.56 94 ASP A O 1
ATOM 731 N N . VAL A 1 95 ? -9.200 3.828 24.979 1.00 72.50 95 VAL A N 1
ATOM 732 C CA . VAL A 1 95 ? -9.098 2.964 23.792 1.00 72.50 95 VAL A CA 1
ATOM 733 C C . VAL A 1 95 ? -9.073 3.791 22.500 1.00 72.50 95 VAL A C 1
ATOM 735 O O . VAL A 1 95 ? -8.501 3.363 21.494 1.00 72.50 95 VAL A O 1
ATOM 738 N N . LEU A 1 96 ? -9.685 4.977 22.512 1.00 69.56 96 LEU A N 1
ATOM 739 C CA . LEU A 1 96 ? -9.848 5.837 21.336 1.00 69.56 96 LEU A CA 1
ATOM 740 C C . LEU A 1 96 ? -8.836 6.989 21.258 1.00 69.56 96 LEU A C 1
ATOM 742 O O . LEU A 1 96 ? -8.717 7.605 20.195 1.00 69.56 96 LEU A O 1
ATOM 746 N N . ARG A 1 97 ? -8.059 7.228 22.322 1.00 65.56 97 ARG A N 1
ATOM 747 C CA . ARG A 1 97 ? -7.047 8.294 22.429 1.00 65.56 97 ARG A CA 1
ATOM 748 C C . ARG A 1 97 ? -6.034 8.312 21.279 1.00 65.56 97 ARG A C 1
ATOM 750 O O . ARG A 1 97 ? -5.656 9.378 20.810 1.00 65.56 97 ARG A O 1
ATOM 757 N N . GLU A 1 98 ? -5.614 7.144 20.790 1.00 57.84 98 GLU A N 1
ATOM 758 C CA . GLU A 1 98 ? -4.629 7.023 19.697 1.00 57.84 98 GLU A CA 1
ATOM 759 C C . GLU A 1 98 ? -5.227 7.214 18.291 1.00 57.84 98 GLU A C 1
ATOM 761 O O . GLU A 1 98 ? -4.497 7.397 17.309 1.00 57.84 98 GLU A O 1
ATOM 766 N N . VAL A 1 99 ? -6.555 7.145 18.178 1.00 57.41 99 VAL A N 1
ATOM 767 C CA . VAL A 1 99 ? -7.288 7.226 16.905 1.00 57.41 99 VAL A CA 1
ATOM 768 C C . VAL A 1 99 ? -7.715 8.671 16.611 1.00 57.41 99 VAL A C 1
ATOM 770 O O . VAL A 1 99 ? -7.969 9.016 15.458 1.00 57.41 99 VAL A O 1
ATOM 773 N N . SER A 1 100 ? -7.745 9.536 17.629 1.00 48.94 100 SER A N 1
ATOM 774 C CA . SER A 1 100 ? -8.264 10.908 17.570 1.00 48.94 100 SER A CA 1
ATOM 775 C C . SER A 1 100 ? -7.194 12.006 17.517 1.00 48.94 100 SER A C 1
ATOM 777 O O . SER A 1 100 ? -7.390 13.070 18.096 1.00 48.94 100 SER A O 1
ATOM 779 N N . HIS A 1 101 ? -6.074 11.790 16.827 1.00 45.44 101 HIS A N 1
ATOM 780 C CA . HIS A 1 101 ? -5.217 12.909 16.422 1.00 45.44 101 HIS A CA 1
ATOM 781 C C . HIS A 1 101 ? -5.717 13.467 15.084 1.00 45.44 101 HIS A C 1
ATOM 783 O O . HIS A 1 101 ? -5.291 13.023 14.015 1.00 45.44 101 HIS A O 1
ATOM 789 N N . ILE A 1 102 ? -6.664 14.402 15.176 1.00 38.84 102 ILE A N 1
ATOM 790 C CA . ILE A 1 102 ? -6.931 15.429 14.161 1.00 38.84 102 ILE A CA 1
ATOM 791 C C . ILE A 1 102 ? -6.616 16.764 14.818 1.00 38.84 102 ILE A C 1
ATOM 793 O O . ILE A 1 102 ? -7.080 16.950 15.965 1.00 38.84 102 ILE A O 1
#